Protein AF-A0A8S3KDY7-F1 (afdb_monomer_lite)

Sequence (112 aa):
MYIVTYLFNIEYSYNPCKPFTELPSCQGVAACQVSTDGKYSFSIGKQESAKWNSGGIGGGPSVTYTDGPKTLVVTLVCVKNETDELEALGEATTNNYKMRLTNKCACWDGCG

pLDDT: mean 90.06, std 8.41, range [55.91, 98.06]

Radius of gyration: 13.53 Å; chains: 1; bounding box: 37×28×36 Å

Structure (mmCIF, N/CA/C/O backbone):
data_AF-A0A8S3KDY7-F1
#
_entry.id   AF-A0A8S3KDY7-F1
#
loop_
_atom_site.group_PDB
_atom_site.id
_atom_site.type_symbol
_atom_site.label_atom_id
_atom_site.label_alt_id
_atom_site.label_comp_id
_atom_site.label_asym_id
_atom_site.label_entity_id
_atom_site.label_seq_id
_atom_site.pdbx_PDB_ins_code
_atom_site.Cartn_x
_atom_site.Cartn_y
_atom_site.Cartn_z
_atom_site.occupancy
_atom_site.B_iso_or_equiv
_atom_site.auth_seq_id
_atom_site.auth_comp_id
_atom_site.auth_asym_id
_atom_site.auth_atom_id
_atom_site.pdbx_PDB_model_num
ATOM 1 N N . MET A 1 1 ? 10.244 6.296 8.301 1.00 62.69 1 MET A N 1
ATOM 2 C CA . MET A 1 1 ? 9.832 7.098 7.137 1.00 62.69 1 MET A CA 1
ATOM 3 C C . MET A 1 1 ? 8.915 6.235 6.297 1.00 62.69 1 MET A C 1
ATOM 5 O O . MET A 1 1 ? 9.265 5.085 6.060 1.00 62.69 1 MET A O 1
ATOM 9 N N . TYR A 1 2 ? 7.738 6.748 5.968 1.00 80.00 2 TYR A N 1
ATOM 10 C CA . TYR A 1 2 ? 6.740 6.128 5.099 1.00 80.00 2 TYR A CA 1
ATOM 11 C C . TYR A 1 2 ? 6.329 7.174 4.058 1.00 80.00 2 TYR A C 1
ATOM 13 O O . TYR A 1 2 ? 6.590 8.362 4.257 1.00 80.00 2 TYR A O 1
ATOM 21 N N . ILE A 1 3 ? 5.772 6.730 2.937 1.00 87.56 3 ILE A N 1
ATOM 22 C CA . ILE A 1 3 ? 5.355 7.602 1.837 1.00 87.56 3 ILE A CA 1
ATOM 23 C C . ILE A 1 3 ? 3.853 7.837 1.978 1.00 87.56 3 ILE A C 1
ATOM 25 O O . ILE A 1 3 ? 3.116 6.903 2.293 1.00 87.56 3 ILE A O 1
ATOM 29 N N . VAL A 1 4 ? 3.419 9.076 1.759 1.00 89.62 4 VAL A N 1
ATOM 30 C CA . VAL A 1 4 ? 2.016 9.488 1.854 1.00 89.62 4 VAL A CA 1
ATOM 31 C C . VAL A 1 4 ? 1.535 9.956 0.488 1.00 89.62 4 VAL A C 1
ATOM 33 O O . VAL A 1 4 ? 2.265 10.633 -0.234 1.00 89.62 4 VAL A O 1
ATOM 36 N N . THR A 1 5 ? 0.307 9.597 0.134 1.00 92.94 5 THR A N 1
ATOM 37 C CA . THR A 1 5 ? -0.370 10.046 -1.085 1.00 92.94 5 THR A CA 1
ATOM 38 C C . THR A 1 5 ? -1.850 10.292 -0.811 1.00 92.94 5 THR A C 1
ATOM 40 O O . THR A 1 5 ? -2.378 9.856 0.211 1.00 92.94 5 THR A O 1
ATOM 43 N N . TYR A 1 6 ? -2.530 10.984 -1.719 1.00 91.19 6 TYR A N 1
ATOM 44 C CA . TYR A 1 6 ? -3.930 11.362 -1.555 1.00 91.19 6 TYR A CA 1
ATOM 45 C C . TYR A 1 6 ? -4.750 10.938 -2.765 1.00 91.19 6 TYR A C 1
ATOM 47 O O . TYR A 1 6 ? -4.326 11.096 -3.908 1.00 91.19 6 TYR A O 1
ATOM 55 N N . LEU A 1 7 ? -5.963 10.454 -2.508 1.00 91.75 7 LEU A N 1
ATOM 56 C CA . LEU A 1 7 ? -6.979 10.241 -3.530 1.00 91.75 7 LEU A CA 1
ATOM 57 C C . LEU A 1 7 ? -8.313 10.772 -2.999 1.00 91.75 7 LEU A C 1
ATOM 59 O O . LEU A 1 7 ? -8.870 10.241 -2.038 1.00 91.75 7 LEU A O 1
ATOM 63 N N . PHE A 1 8 ? -8.826 11.833 -3.627 1.00 88.69 8 PHE A N 1
ATOM 64 C CA . PHE A 1 8 ? -9.960 12.614 -3.118 1.00 88.69 8 PHE A CA 1
ATOM 65 C C . PHE A 1 8 ? -9.696 13.147 -1.693 1.00 88.69 8 PHE A C 1
ATOM 67 O O . PHE A 1 8 ? -8.685 13.800 -1.463 1.00 88.69 8 PHE A O 1
ATOM 74 N N . ASN A 1 9 ? -10.594 12.870 -0.740 1.00 90.25 9 ASN A N 1
ATOM 75 C CA . ASN A 1 9 ? -10.498 13.278 0.668 1.00 90.25 9 ASN A CA 1
ATOM 76 C C . ASN A 1 9 ? -9.938 12.159 1.564 1.00 90.25 9 ASN A C 1
ATOM 78 O O . ASN A 1 9 ? -10.326 12.032 2.728 1.00 90.25 9 ASN A O 1
ATOM 82 N N . ILE A 1 10 ? -9.071 11.313 1.006 1.00 92.75 10 ILE A N 1
ATOM 83 C CA . ILE A 1 10 ? -8.471 10.175 1.698 1.00 92.75 10 ILE A CA 1
ATOM 84 C C . ILE A 1 10 ? -6.953 10.229 1.531 1.00 92.75 10 ILE A C 1
ATOM 86 O O . ILE A 1 10 ? -6.444 10.298 0.412 1.00 92.75 10 ILE A O 1
ATOM 90 N N . GLU A 1 11 ? -6.258 10.174 2.656 1.00 94.38 11 GLU A N 1
ATOM 91 C CA . GLU A 1 11 ? -4.818 10.006 2.768 1.00 94.38 11 GLU A CA 1
ATOM 92 C C . GLU A 1 11 ? -4.474 8.515 2.849 1.00 94.38 11 GLU A C 1
ATOM 94 O O . GLU A 1 11 ? -5.158 7.729 3.511 1.00 94.38 11 GLU A O 1
ATOM 99 N N . TYR A 1 12 ? -3.405 8.126 2.167 1.00 95.25 12 TYR A N 1
ATOM 100 C CA . TYR A 1 12 ? -2.860 6.781 2.193 1.00 95.25 12 TYR A CA 1
ATOM 101 C C . TYR A 1 12 ? -1.383 6.828 2.565 1.00 95.25 12 TYR A C 1
ATOM 103 O O . TYR A 1 12 ? -0.573 7.393 1.829 1.00 95.25 12 TYR A O 1
ATOM 111 N N . SER A 1 13 ? -1.042 6.169 3.665 1.00 94.69 13 SER A N 1
ATOM 112 C CA . SER A 1 13 ? 0.327 6.014 4.155 1.00 94.69 13 SER A CA 1
ATOM 113 C C . SER A 1 13 ? 0.821 4.608 3.855 1.00 94.69 13 SER A C 1
ATOM 115 O O . SER A 1 13 ? 0.105 3.638 4.108 1.00 94.69 13 SER A O 1
ATOM 117 N N . TYR A 1 14 ? 2.047 4.468 3.352 1.00 95.75 14 TYR A N 1
ATOM 118 C CA . TYR A 1 14 ? 2.630 3.174 2.994 1.00 95.75 14 TYR A CA 1
ATOM 119 C C . TYR A 1 14 ? 4.124 3.089 3.316 1.00 95.75 14 TYR A C 1
ATOM 121 O O . TYR A 1 14 ? 4.904 3.998 3.021 1.00 95.75 14 TYR A O 1
ATOM 129 N N . ASN A 1 15 ? 4.542 1.956 3.880 1.00 93.38 15 ASN A N 1
ATOM 130 C CA . ASN A 1 15 ? 5.940 1.611 4.098 1.00 93.38 15 ASN A CA 1
ATOM 131 C C . ASN A 1 15 ? 6.213 0.179 3.611 1.00 93.38 15 ASN A C 1
ATOM 133 O O . ASN A 1 15 ? 5.783 -0.768 4.267 1.00 93.38 15 ASN A O 1
ATOM 137 N N . PRO A 1 16 ? 6.967 -0.011 2.513 1.00 89.69 16 PRO A N 1
ATOM 138 C CA . PRO A 1 16 ? 7.276 -1.350 2.017 1.00 89.69 16 PRO A CA 1
ATOM 139 C C . PRO A 1 16 ? 8.205 -2.141 2.951 1.00 89.69 16 PRO A C 1
ATOM 141 O O . PRO A 1 16 ? 8.188 -3.373 2.947 1.00 89.69 16 PRO A O 1
ATOM 144 N N . CYS A 1 17 ? 9.030 -1.457 3.748 1.00 88.19 17 CYS A N 1
ATOM 145 C CA . CYS A 1 17 ? 10.197 -2.057 4.394 1.00 88.19 17 CYS A CA 1
ATOM 146 C C . CYS A 1 17 ? 9.977 -2.395 5.868 1.00 88.19 17 CYS A C 1
ATOM 148 O O . CYS A 1 17 ? 10.495 -3.399 6.357 1.00 88.19 17 CYS A O 1
ATOM 150 N N . LYS A 1 18 ? 9.280 -1.529 6.608 1.00 93.25 18 LYS A N 1
ATOM 151 C CA . LYS A 1 18 ? 9.146 -1.647 8.065 1.00 93.25 18 LYS A CA 1
ATOM 152 C C . LYS A 1 18 ? 7.717 -1.354 8.504 1.00 93.25 18 LYS A C 1
ATOM 154 O O . LYS A 1 18 ? 7.100 -0.447 7.949 1.00 93.25 18 LYS A O 1
ATOM 159 N N . PRO A 1 19 ? 7.218 -2.057 9.535 1.00 96.25 19 PRO A N 1
ATOM 160 C CA . PRO A 1 19 ? 5.926 -1.720 10.103 1.00 96.25 19 PRO A CA 1
ATOM 161 C C . PRO A 1 19 ? 5.982 -0.313 10.701 1.00 96.25 19 PRO A C 1
ATOM 163 O O . PRO A 1 19 ? 7.014 0.100 11.244 1.00 96.25 19 PRO A O 1
ATOM 166 N N . PHE A 1 20 ? 4.871 0.410 10.637 1.00 95.50 20 PHE A N 1
ATOM 167 C CA . PHE A 1 20 ? 4.733 1.701 11.302 1.00 95.50 20 PHE A CA 1
ATOM 168 C C . PHE A 1 20 ? 3.417 1.809 12.070 1.00 95.50 20 PHE A C 1
ATOM 170 O O . PHE A 1 20 ? 2.516 0.975 11.938 1.00 95.50 20 PHE A O 1
ATOM 177 N N . THR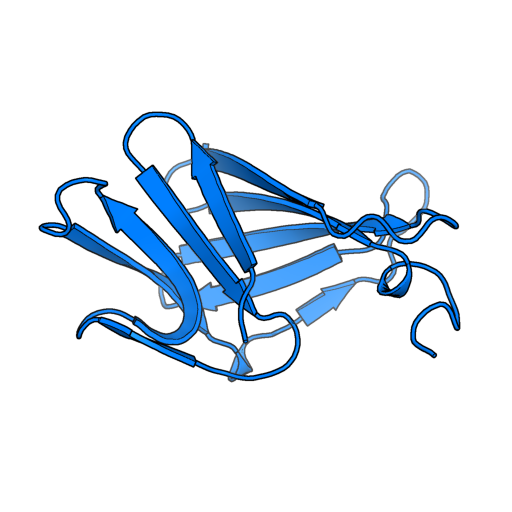 A 1 21 ? 3.351 2.846 12.901 1.00 93.56 21 THR A N 1
ATOM 178 C CA . THR A 1 21 ? 2.170 3.221 13.670 1.00 93.56 21 THR A CA 1
ATOM 179 C C . THR A 1 21 ? 1.970 4.723 13.550 1.00 93.56 21 THR A C 1
ATOM 181 O O . THR A 1 21 ? 2.911 5.470 13.808 1.00 93.56 21 THR A O 1
ATOM 184 N N . GLU A 1 22 ? 0.769 5.164 13.182 1.00 87.19 22 GLU A N 1
ATOM 185 C CA . GLU A 1 22 ? 0.450 6.602 13.076 1.00 87.19 22 GLU A CA 1
ATOM 186 C C . GLU A 1 22 ? -0.878 6.994 13.739 1.00 87.19 22 GLU A C 1
ATOM 188 O O . GLU A 1 22 ? -1.016 8.116 14.214 1.00 87.19 22 GLU A O 1
ATOM 193 N N . LEU A 1 23 ? -1.826 6.060 13.869 1.00 87.50 23 LEU A N 1
ATOM 194 C CA . LEU A 1 23 ? -3.119 6.255 14.533 1.00 87.50 23 LEU A CA 1
ATOM 195 C C . LEU A 1 23 ? -3.541 4.968 15.264 1.00 87.50 23 LEU A C 1
ATOM 197 O O . LEU A 1 23 ? -3.006 3.897 14.964 1.00 87.50 23 LEU A O 1
ATOM 201 N N . PRO A 1 24 ? -4.510 5.018 16.202 1.00 88.50 24 PRO A N 1
ATOM 202 C CA . PRO A 1 24 ? -4.912 3.842 16.981 1.00 88.50 24 PRO A CA 1
ATOM 203 C C . PRO A 1 24 ? -5.359 2.635 16.143 1.00 88.50 24 PRO A C 1
ATOM 205 O O . PRO A 1 24 ? -5.14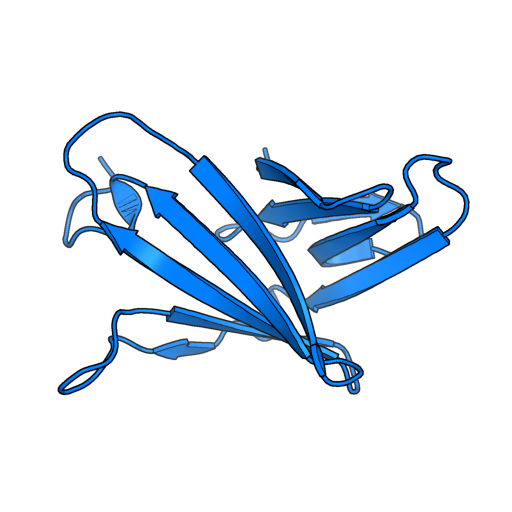3 1.499 16.549 1.00 88.50 24 PRO A O 1
ATOM 208 N N . SER A 1 25 ? -5.955 2.868 14.973 1.00 90.25 25 SER A N 1
ATOM 209 C CA . SER A 1 25 ? -6.414 1.827 14.039 1.00 90.25 25 SER A CA 1
ATOM 210 C C . SER A 1 25 ? -5.300 1.266 13.143 1.00 90.25 25 SER A C 1
ATOM 212 O O . SER A 1 25 ? -5.477 0.221 12.516 1.00 90.25 25 SER A O 1
ATOM 214 N N . CYS A 1 26 ? -4.149 1.940 13.091 1.00 93.25 26 CYS A N 1
ATOM 215 C CA . CYS A 1 26 ? -3.033 1.643 12.206 1.00 93.25 26 CYS A CA 1
ATOM 216 C C . CYS A 1 26 ? -1.777 1.391 13.031 1.00 93.25 26 CYS A C 1
ATOM 218 O O . CYS A 1 26 ? -0.879 2.226 13.092 1.00 93.25 26 CYS A O 1
ATOM 220 N N . GLN A 1 27 ? -1.746 0.231 13.691 1.00 94.56 27 GLN A N 1
ATOM 221 C CA . GLN A 1 27 ? -0.624 -0.240 14.504 1.00 94.56 27 GLN A CA 1
ATOM 222 C C . GLN A 1 27 ? 0.101 -1.403 13.827 1.00 94.56 27 GLN A C 1
ATOM 224 O O . GLN A 1 27 ? -0.528 -2.404 13.459 1.00 94.56 27 GLN A O 1
ATOM 229 N N . GLY A 1 28 ? 1.423 -1.281 13.685 1.00 94.12 28 GLY A N 1
ATOM 230 C CA . GLY A 1 28 ? 2.261 -2.317 13.074 1.00 94.12 28 GLY A CA 1
ATOM 231 C C . GLY A 1 28 ? 1.901 -2.606 11.611 1.00 94.12 28 GLY A C 1
ATOM 232 O O . GLY A 1 28 ? 1.988 -3.748 11.156 1.00 94.12 28 GLY A O 1
ATOM 233 N N . VAL A 1 29 ? 1.422 -1.594 10.887 1.00 96.75 29 VAL A N 1
ATOM 234 C CA . VAL A 1 29 ? 0.877 -1.747 9.533 1.00 96.75 29 VAL A CA 1
ATOM 235 C C . VAL A 1 29 ? 1.945 -1.533 8.466 1.00 96.75 29 VAL A C 1
ATOM 237 O O . VAL A 1 29 ? 2.939 -0.847 8.697 1.00 96.75 29 VAL A O 1
ATOM 240 N N . ALA A 1 30 ? 1.720 -2.130 7.296 1.00 97.31 30 ALA A N 1
ATOM 241 C CA . ALA A 1 30 ? 2.410 -1.769 6.059 1.00 97.31 30 ALA A CA 1
ATOM 242 C C . ALA A 1 30 ? 1.751 -0.562 5.397 1.00 97.31 30 ALA A C 1
ATOM 244 O O . ALA A 1 30 ? 2.421 0.209 4.718 1.00 97.31 30 ALA A O 1
ATOM 245 N N . ALA A 1 31 ? 0.433 -0.421 5.571 1.00 97.06 31 ALA A N 1
ATOM 246 C CA . ALA A 1 31 ? -0.336 0.660 4.990 1.00 97.06 31 ALA A CA 1
ATOM 247 C C . ALA A 1 31 ? -1.564 1.024 5.826 1.00 97.06 31 ALA A C 1
ATOM 249 O O . ALA A 1 31 ? -2.216 0.162 6.425 1.00 97.06 31 ALA A O 1
ATOM 250 N N . CYS A 1 32 ? -1.903 2.306 5.797 1.00 96.38 32 CYS A N 1
ATOM 251 C CA . CYS A 1 32 ? -3.059 2.878 6.465 1.00 96.38 32 CYS A CA 1
ATOM 252 C C . CYS A 1 32 ? -3.826 3.773 5.492 1.00 96.38 32 CYS A C 1
ATOM 254 O O . CYS A 1 32 ? -3.235 4.431 4.637 1.00 96.38 32 CYS A O 1
ATOM 256 N N . GLN A 1 33 ? -5.143 3.791 5.643 1.00 95.00 33 GLN A N 1
ATOM 257 C CA . GLN A 1 33 ? -6.038 4.743 5.008 1.00 95.00 33 GLN A CA 1
ATOM 258 C C . GLN A 1 33 ? -6.585 5.675 6.085 1.00 95.00 33 GLN A C 1
ATOM 260 O O . GLN A 1 33 ? -7.119 5.192 7.082 1.00 95.00 33 GLN A O 1
ATOM 265 N N . VAL A 1 34 ? -6.522 6.985 5.871 1.00 93.25 34 VAL A N 1
ATOM 266 C CA . VAL A 1 34 ? -6.993 7.999 6.821 1.00 93.25 34 VAL A CA 1
ATOM 267 C C . VAL A 1 34 ? -7.888 8.999 6.091 1.00 93.25 34 VAL A C 1
ATOM 269 O O . VAL A 1 34 ? -7.586 9.417 4.978 1.00 93.25 34 VAL A O 1
ATOM 272 N N . SER A 1 35 ? -9.029 9.376 6.669 1.00 91.56 35 SER A N 1
ATOM 273 C CA . SER A 1 35 ? -9.814 10.495 6.140 1.00 91.56 35 SER A CA 1
ATOM 274 C C . SER A 1 35 ? -9.035 11.796 6.319 1.00 91.56 35 SER A C 1
ATOM 276 O O . SER A 1 35 ? -8.364 11.976 7.328 1.00 91.56 35 SER A O 1
ATOM 278 N N . THR A 1 36 ? -9.133 12.741 5.384 1.00 88.75 36 THR A N 1
ATOM 279 C CA . THR A 1 36 ? -8.373 14.005 5.484 1.00 88.75 36 THR A CA 1
ATOM 280 C C . THR A 1 36 ? -8.746 14.859 6.698 1.00 88.75 36 THR A C 1
ATOM 282 O O . THR A 1 36 ? -7.968 15.711 7.113 1.00 88.75 36 THR A O 1
ATOM 285 N N . ASP A 1 37 ? -9.913 14.627 7.306 1.00 88.19 37 ASP A N 1
ATOM 286 C CA . ASP A 1 37 ? -10.304 15.241 8.580 1.00 88.19 37 ASP A CA 1
ATOM 287 C C . ASP A 1 37 ? -9.779 14.489 9.821 1.00 88.19 37 ASP A C 1
ATOM 289 O O . ASP A 1 37 ? -10.094 14.868 10.949 1.00 88.19 37 ASP A O 1
ATOM 293 N N . GLY A 1 38 ? -9.012 13.412 9.623 1.00 85.81 38 GLY A N 1
ATOM 294 C CA . GLY A 1 38 ? -8.383 12.590 10.656 1.00 85.81 38 GLY A CA 1
ATOM 295 C C . GLY A 1 38 ? -9.347 11.759 11.505 1.00 85.81 38 GLY A C 1
ATOM 296 O O . GLY A 1 38 ? -8.908 11.075 12.429 1.00 85.81 38 GLY A O 1
ATOM 297 N N . LYS A 1 39 ? -10.659 11.806 11.240 1.00 87.19 39 LYS A N 1
ATOM 298 C CA . LYS A 1 39 ? -11.669 11.155 12.093 1.00 87.19 39 LYS A CA 1
ATOM 299 C C . LYS A 1 39 ? -11.758 9.653 11.887 1.00 87.19 39 LYS A C 1
ATOM 301 O O . LYS A 1 39 ? -12.090 8.929 12.824 1.00 87.19 39 LYS A O 1
ATOM 306 N N . TYR A 1 40 ? -11.489 9.188 10.673 1.00 90.00 40 TYR A N 1
ATOM 307 C CA . TYR A 1 40 ? -11.567 7.783 10.313 1.00 90.00 40 TYR A CA 1
ATOM 308 C C . TYR A 1 40 ? -10.211 7.303 9.843 1.00 90.00 40 TYR A C 1
ATOM 310 O O . TYR A 1 40 ? -9.545 7.953 9.044 1.00 90.00 40 TYR A O 1
ATOM 318 N N . SER A 1 41 ? -9.807 6.144 10.340 1.00 92.75 41 SER A N 1
ATOM 319 C CA . SER A 1 41 ? -8.576 5.499 9.919 1.00 92.75 41 SER A CA 1
ATOM 320 C C . SER A 1 41 ? -8.760 3.992 9.911 1.00 92.75 41 SER A C 1
ATOM 322 O O . SER A 1 41 ? -9.424 3.424 10.783 1.00 92.75 41 SER A O 1
ATOM 324 N N . PHE A 1 42 ? -8.190 3.351 8.901 1.00 94.19 42 PHE A N 1
ATOM 325 C CA . PHE A 1 42 ? -8.306 1.925 8.665 1.00 94.19 42 PHE A CA 1
ATOM 326 C C . PHE A 1 42 ? -6.936 1.370 8.308 1.00 94.19 42 PHE A C 1
ATOM 328 O O . PHE A 1 42 ? -6.300 1.819 7.356 1.00 94.19 42 PHE A O 1
ATOM 335 N N . SER A 1 43 ? -6.506 0.341 9.032 1.00 96.31 43 SER A N 1
ATOM 336 C CA . SER A 1 43 ? -5.419 -0.507 8.557 1.00 96.31 43 SER A CA 1
ATOM 337 C C . SER A 1 43 ? -5.873 -1.220 7.286 1.00 96.31 43 SER A C 1
ATOM 339 O O . SER A 1 43 ? -6.941 -1.837 7.272 1.00 96.31 43 SER A O 1
ATOM 341 N N . ILE A 1 44 ? -5.075 -1.119 6.224 1.00 96.81 44 ILE A N 1
ATOM 342 C CA . ILE A 1 44 ? -5.356 -1.744 4.920 1.00 96.81 44 ILE A CA 1
ATOM 343 C C . ILE A 1 44 ? -4.325 -2.818 4.548 1.00 96.81 44 ILE A C 1
ATOM 345 O O . ILE A 1 44 ? -4.410 -3.413 3.477 1.00 96.81 44 ILE A O 1
ATOM 349 N N . GLY A 1 45 ? -3.385 -3.115 5.450 1.00 97.00 45 GLY A N 1
ATOM 350 C CA . GLY A 1 45 ? -2.450 -4.228 5.311 1.00 97.00 45 GLY A CA 1
ATOM 351 C C . GLY A 1 45 ? -1.418 -4.283 6.438 1.00 97.00 45 GLY A C 1
ATOM 352 O O . GLY A 1 45 ? -0.848 -3.259 6.820 1.00 97.00 45 GLY A O 1
ATOM 353 N N . LYS A 1 46 ? -1.139 -5.484 6.962 1.00 97.19 46 LYS A N 1
ATOM 354 C CA . LYS A 1 46 ? -0.096 -5.708 7.979 1.00 97.19 46 LYS A CA 1
ATOM 355 C C . LYS A 1 46 ? 1.254 -6.015 7.349 1.00 97.19 46 LYS A C 1
ATOM 357 O O . LYS A 1 46 ? 1.320 -6.811 6.417 1.00 97.19 46 LYS A O 1
ATOM 362 N N . GLN A 1 47 ? 2.339 -5.484 7.912 1.00 95.88 47 GLN A N 1
ATOM 363 C CA . GLN A 1 47 ? 3.686 -5.742 7.385 1.00 95.88 47 GLN A CA 1
ATOM 364 C C . GLN A 1 47 ? 4.053 -7.231 7.397 1.00 95.88 47 GLN A C 1
ATOM 366 O O . GLN A 1 47 ? 4.643 -7.726 6.443 1.00 95.88 47 GLN A O 1
ATOM 371 N N . GLU A 1 48 ? 3.653 -7.964 8.435 1.00 95.50 48 GLU A N 1
ATOM 372 C CA . GLU A 1 48 ? 3.904 -9.408 8.568 1.00 95.50 48 GLU A CA 1
ATOM 373 C C . GLU A 1 48 ? 3.205 -10.267 7.502 1.00 95.50 48 GLU A C 1
ATOM 375 O O . GLU A 1 48 ? 3.584 -11.413 7.282 1.00 95.50 48 GLU A O 1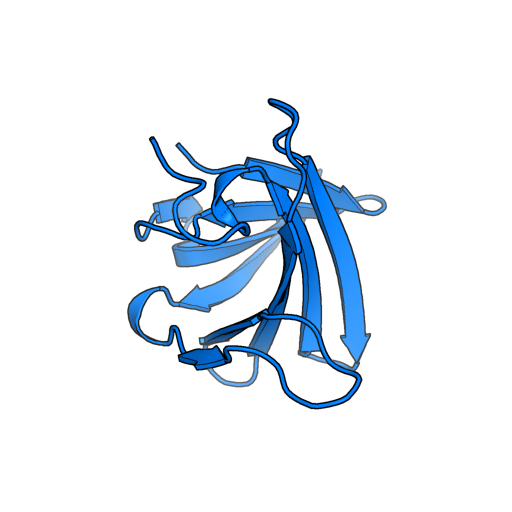
ATOM 380 N N . SER A 1 49 ? 2.200 -9.714 6.818 1.00 96.94 49 SER A N 1
ATOM 381 C CA . SER A 1 49 ? 1.434 -10.419 5.786 1.00 96.94 49 SER A CA 1
ATOM 382 C C . SER A 1 49 ? 2.002 -10.265 4.373 1.00 96.94 49 SER A C 1
ATOM 384 O O . SER A 1 49 ? 1.400 -10.765 3.422 1.00 96.94 49 SER A O 1
ATOM 386 N N . ALA A 1 50 ? 3.132 -9.564 4.227 1.00 96.75 50 ALA A N 1
ATOM 387 C CA . ALA A 1 50 ? 3.729 -9.248 2.937 1.00 96.75 50 ALA A CA 1
ATOM 388 C C . ALA A 1 50 ? 3.951 -10.506 2.083 1.00 96.75 50 ALA A C 1
ATO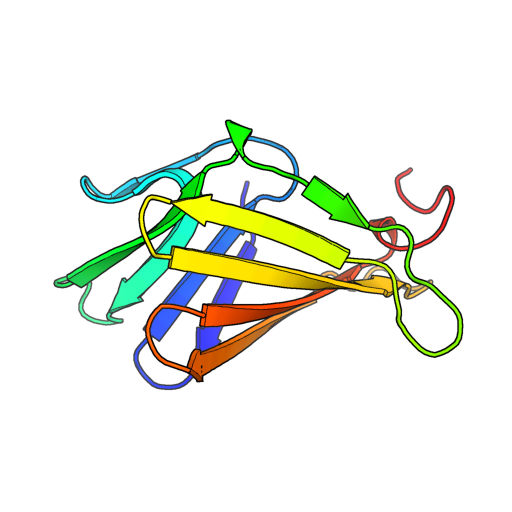M 390 O O . ALA A 1 50 ? 4.658 -11.438 2.474 1.00 96.75 50 ALA A O 1
ATOM 391 N N . LYS A 1 51 ? 3.387 -10.507 0.875 1.00 96.38 51 LYS A N 1
ATOM 392 C CA . LYS A 1 51 ? 3.601 -11.540 -0.143 1.00 96.38 51 LYS A CA 1
ATOM 393 C C . LYS A 1 51 ? 4.098 -10.900 -1.425 1.00 96.38 51 LYS A C 1
ATOM 395 O O . LYS A 1 51 ? 3.368 -10.154 -2.075 1.00 96.38 51 LYS A O 1
ATOM 400 N N . TRP A 1 52 ? 5.337 -11.212 -1.782 1.00 92.88 52 TRP A N 1
ATOM 401 C CA . TRP A 1 52 ? 5.982 -10.716 -2.991 1.00 92.88 52 TRP A CA 1
ATOM 402 C C . TRP A 1 52 ? 5.625 -11.587 -4.190 1.00 92.88 52 TRP A C 1
ATOM 404 O O . TRP A 1 52 ? 5.635 -12.815 -4.112 1.00 92.88 52 TRP A O 1
ATOM 414 N N . ASN A 1 53 ? 5.335 -10.936 -5.306 1.00 91.75 53 ASN A N 1
ATOM 415 C CA . ASN A 1 53 ? 5.122 -11.555 -6.599 1.00 91.75 53 ASN A CA 1
ATOM 416 C C . ASN A 1 53 ? 6.067 -10.875 -7.593 1.00 91.75 53 ASN A C 1
ATOM 418 O O . ASN A 1 53 ? 5.985 -9.668 -7.814 1.00 91.75 53 ASN A O 1
ATOM 422 N N . SER A 1 54 ? 6.972 -11.648 -8.190 1.00 86.88 54 SER A N 1
ATOM 423 C CA . SER A 1 54 ? 7.960 -11.157 -9.160 1.00 86.88 54 SER A CA 1
ATOM 424 C C . SER A 1 54 ? 7.347 -10.674 -10.480 1.00 86.88 54 SER A C 1
ATOM 426 O O . SER A 1 54 ? 8.062 -10.140 -11.323 1.00 86.88 54 SER A O 1
ATOM 428 N N . GLY A 1 55 ? 6.043 -10.865 -10.673 1.00 82.25 55 GLY A N 1
ATOM 429 C CA . GLY A 1 55 ? 5.378 -10.695 -11.953 1.00 82.25 55 GLY A CA 1
ATOM 430 C C . GLY A 1 55 ? 5.468 -11.958 -12.811 1.00 82.25 55 GLY A C 1
ATOM 431 O O . GLY A 1 55 ? 6.199 -12.906 -12.509 1.00 82.25 55 GLY A O 1
ATOM 432 N N . GLY A 1 56 ? 4.684 -11.968 -13.884 1.00 74.12 56 GLY A N 1
ATOM 433 C CA . GLY A 1 56 ? 4.621 -13.036 -14.878 1.00 74.12 56 GLY A CA 1
ATOM 434 C C . GLY A 1 56 ? 4.474 -12.449 -16.278 1.00 74.12 56 GLY A C 1
ATOM 435 O O . GLY A 1 56 ? 4.565 -11.237 -16.468 1.00 74.12 56 GLY A O 1
ATOM 436 N N . ILE A 1 57 ? 4.223 -13.289 -17.282 1.00 55.91 57 ILE A N 1
ATOM 437 C CA . ILE A 1 57 ? 4.020 -12.809 -18.656 1.00 55.91 57 ILE A CA 1
ATOM 438 C C . ILE A 1 57 ? 2.804 -11.866 -18.679 1.00 55.91 57 ILE A C 1
ATOM 440 O O . ILE A 1 57 ? 1.676 -12.298 -18.458 1.00 55.91 57 ILE A O 1
ATOM 444 N N . GLY A 1 58 ? 3.046 -10.573 -18.919 1.00 63.62 58 GLY A N 1
ATOM 445 C CA . GLY A 1 58 ? 2.019 -9.525 -18.962 1.00 63.62 58 GLY A CA 1
ATOM 446 C C . GLY A 1 58 ? 1.699 -8.835 -17.626 1.00 63.62 58 GLY A C 1
ATOM 447 O O . GLY A 1 58 ? 0.885 -7.916 -17.622 1.00 63.62 58 GLY A O 1
ATOM 448 N N . GLY A 1 59 ? 2.334 -9.224 -16.513 1.00 72.44 59 GLY A N 1
ATOM 449 C CA . GLY A 1 59 ? 2.135 -8.608 -15.195 1.00 72.44 59 GLY A CA 1
ATOM 450 C C . GLY A 1 59 ? 3.452 -8.172 -14.556 1.00 72.44 59 GLY A C 1
ATOM 451 O O . GLY A 1 59 ? 4.381 -8.969 -14.461 1.00 72.44 59 GLY A O 1
ATOM 452 N N . GLY A 1 60 ? 3.527 -6.914 -14.111 1.00 84.69 60 GLY A N 1
ATOM 453 C CA . GLY A 1 60 ? 4.690 -6.381 -13.395 1.00 84.69 60 GLY A CA 1
ATOM 454 C C . GLY A 1 60 ? 4.822 -6.920 -11.961 1.00 84.69 60 GLY A C 1
ATOM 455 O O . GLY A 1 60 ? 3.878 -7.521 -11.436 1.00 84.69 60 GLY A O 1
ATOM 456 N N . PRO A 1 61 ? 5.981 -6.706 -11.314 1.00 91.56 61 PRO A N 1
ATOM 457 C CA . PRO A 1 61 ? 6.194 -7.099 -9.928 1.00 91.56 61 PRO A CA 1
ATOM 458 C C . PRO A 1 61 ? 5.225 -6.375 -8.987 1.00 91.56 61 PRO A C 1
ATOM 460 O O . PRO A 1 61 ? 4.825 -5.230 -9.211 1.00 91.56 61 PRO A O 1
ATOM 463 N N . SER A 1 62 ? 4.829 -7.054 -7.917 1.00 94.12 62 SER A N 1
ATOM 464 C CA . SER A 1 62 ? 3.906 -6.514 -6.922 1.00 94.12 62 SER A CA 1
ATOM 465 C C . SER A 1 62 ? 4.146 -7.109 -5.542 1.00 94.12 62 SER A C 1
ATOM 467 O O . SER A 1 62 ? 4.751 -8.171 -5.385 1.00 94.12 62 SER A O 1
ATOM 469 N N . VAL A 1 63 ? 3.636 -6.422 -4.529 1.00 95.88 63 VAL A N 1
ATOM 470 C CA . VAL A 1 63 ? 3.553 -6.937 -3.165 1.00 95.88 63 VAL A CA 1
ATOM 471 C C . VAL A 1 63 ? 2.117 -6.824 -2.677 1.00 95.88 63 VAL A C 1
ATOM 473 O O . VAL A 1 63 ? 1.425 -5.838 -2.933 1.00 95.88 63 VAL A O 1
ATOM 476 N N . THR A 1 64 ? 1.649 -7.877 -2.019 1.00 97.44 64 THR A N 1
ATOM 477 C CA . THR A 1 64 ? 0.311 -7.946 -1.435 1.00 97.44 64 THR A CA 1
ATOM 478 C C . THR A 1 64 ? 0.407 -7.948 0.082 1.00 97.44 64 THR A C 1
ATOM 480 O O . THR A 1 64 ? 1.247 -8.650 0.643 1.00 97.44 64 THR A O 1
ATOM 483 N N . TYR A 1 65 ? -0.483 -7.207 0.733 1.00 98.06 65 TYR A N 1
ATOM 484 C CA . TYR A 1 65 ? -0.658 -7.179 2.181 1.00 98.06 65 TYR A CA 1
ATOM 485 C C . TYR A 1 65 ? -2.119 -7.456 2.525 1.00 98.06 65 TYR A C 1
ATOM 487 O O . TYR A 1 65 ? -3.019 -7.092 1.770 1.00 98.06 65 TYR A O 1
ATOM 495 N N . THR A 1 66 ? -2.361 -8.069 3.676 1.00 97.94 66 THR A N 1
ATOM 496 C CA . THR A 1 66 ? -3.700 -8.367 4.184 1.00 97.94 66 THR A CA 1
ATOM 497 C C . THR A 1 66 ? -3.873 -7.900 5.625 1.00 97.94 66 THR A C 1
ATOM 499 O O . THR A 1 66 ? -2.926 -7.934 6.412 1.00 97.94 66 THR A O 1
ATOM 502 N N . ASP A 1 67 ? -5.088 -7.492 5.982 1.00 96.69 67 ASP A N 1
ATOM 503 C CA . ASP A 1 67 ? -5.519 -7.280 7.367 1.00 96.69 67 ASP A CA 1
ATOM 504 C C . ASP A 1 67 ? -7.008 -7.635 7.515 1.00 96.69 67 ASP A C 1
ATOM 506 O O . ASP A 1 67 ? -7.899 -6.915 7.049 1.00 96.69 67 ASP A O 1
ATOM 510 N N . GLY A 1 68 ? -7.286 -8.803 8.099 1.00 94.56 68 GLY A N 1
ATOM 511 C CA . GLY A 1 68 ? -8.626 -9.389 8.110 1.00 94.56 68 GLY A CA 1
ATOM 512 C C . GLY A 1 68 ? -9.172 -9.566 6.681 1.00 94.56 68 GLY A C 1
ATOM 513 O O . GLY A 1 68 ? -8.535 -10.248 5.879 1.00 94.56 68 GLY A O 1
ATOM 514 N N . PRO A 1 69 ? -10.333 -8.976 6.329 1.00 95.69 69 PRO A N 1
ATOM 515 C CA . PRO A 1 69 ? -10.891 -9.068 4.979 1.00 95.69 69 PRO A CA 1
ATOM 516 C C . PRO A 1 69 ? -10.221 -8.121 3.971 1.00 95.69 69 PRO A C 1
ATOM 518 O O . PRO A 1 69 ? -10.527 -8.200 2.782 1.00 95.69 69 PRO A O 1
ATOM 521 N N . LYS A 1 70 ? -9.364 -7.194 4.425 1.00 96.94 70 LYS A N 1
ATOM 522 C CA . LYS A 1 70 ? -8.736 -6.186 3.567 1.00 96.94 70 LYS A CA 1
ATOM 523 C C . LYS A 1 70 ? -7.503 -6.735 2.883 1.00 96.94 70 LYS A C 1
ATOM 525 O O . LYS A 1 70 ? -6.678 -7.383 3.521 1.00 96.94 70 LYS A O 1
ATOM 530 N N . THR A 1 71 ? -7.381 -6.431 1.598 1.00 97.69 71 THR A N 1
ATOM 531 C CA . THR A 1 71 ? -6.230 -6.761 0.765 1.00 97.69 71 THR A CA 1
ATOM 532 C C . THR A 1 71 ? -5.737 -5.497 0.080 1.00 97.69 71 THR A C 1
ATOM 534 O O . THR A 1 71 ? -6.506 -4.818 -0.596 1.00 97.69 71 THR A O 1
ATOM 537 N N . LEU A 1 72 ? -4.453 -5.198 0.226 1.00 97.94 72 LEU A N 1
ATOM 538 C CA . LEU A 1 72 ? -3.758 -4.157 -0.516 1.00 97.94 72 LEU A CA 1
ATOM 539 C C . LEU A 1 72 ? -2.809 -4.810 -1.514 1.00 97.94 72 LEU A C 1
ATOM 541 O O . LEU A 1 72 ? -1.960 -5.608 -1.126 1.00 97.94 72 LEU A O 1
ATOM 545 N N . VAL A 1 73 ? -2.915 -4.421 -2.782 1.00 97.31 73 VAL A N 1
ATOM 546 C CA . VAL A 1 73 ? -1.950 -4.771 -3.825 1.00 97.31 73 VAL A CA 1
ATOM 547 C C . VAL A 1 73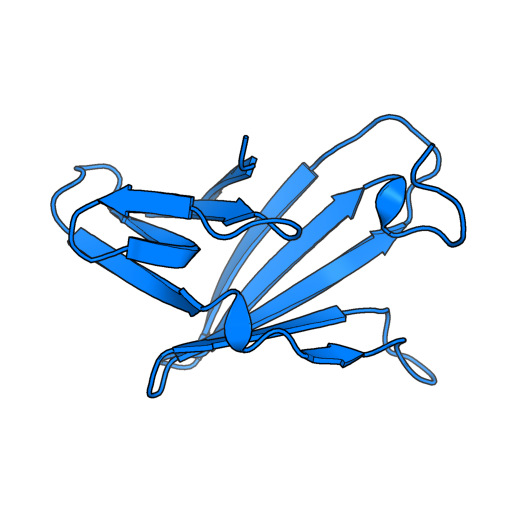 ? -1.183 -3.520 -4.230 1.00 97.31 73 VAL A C 1
ATOM 549 O O . VAL A 1 73 ? -1.767 -2.557 -4.730 1.00 97.31 73 VAL A O 1
ATOM 552 N N . VAL A 1 74 ? 0.134 -3.547 -4.049 1.00 96.56 74 VAL A N 1
ATOM 553 C CA . VAL A 1 74 ? 1.040 -2.487 -4.495 1.00 96.56 74 VAL A CA 1
ATOM 554 C C . VAL A 1 74 ? 1.781 -2.970 -5.732 1.00 96.56 74 VAL A C 1
ATOM 556 O O . VAL A 1 74 ? 2.556 -3.924 -5.670 1.00 96.56 74 VAL A O 1
ATOM 559 N N . THR A 1 75 ? 1.535 -2.320 -6.868 1.00 95.19 75 THR A N 1
ATOM 560 C CA . THR A 1 75 ? 2.275 -2.575 -8.111 1.00 95.19 75 THR A CA 1
ATOM 561 C C . THR A 1 75 ? 3.579 -1.795 -8.083 1.00 95.19 75 THR A C 1
ATOM 563 O O . THR A 1 75 ? 3.575 -0.600 -7.788 1.00 95.19 75 THR A O 1
ATOM 566 N N . LEU A 1 76 ? 4.684 -2.463 -8.398 1.00 92.88 76 LEU A N 1
ATOM 567 C CA . LEU A 1 76 ? 6.021 -1.887 -8.375 1.00 92.88 76 LEU A CA 1
ATOM 568 C C . LEU A 1 76 ? 6.424 -1.507 -9.802 1.00 92.88 76 LEU A C 1
ATOM 570 O O . LEU A 1 76 ? 6.455 -2.352 -10.697 1.00 92.88 76 LEU A O 1
ATOM 574 N N . VAL A 1 77 ? 6.724 -0.229 -10.017 1.00 91.94 77 VAL A N 1
ATOM 575 C CA . VAL A 1 77 ? 7.141 0.310 -11.313 1.00 91.94 77 VAL A CA 1
ATOM 576 C C . VAL A 1 77 ? 8.584 0.781 -11.215 1.00 91.94 77 VAL A C 1
ATOM 578 O O . VAL A 1 77 ? 8.904 1.738 -10.513 1.00 91.94 77 VAL A O 1
ATOM 581 N N . CYS A 1 78 ? 9.458 0.085 -11.936 1.00 88.75 78 CYS A N 1
ATOM 582 C CA . CYS A 1 78 ? 10.870 0.427 -12.043 1.00 88.75 78 CYS A CA 1
ATOM 583 C C . CYS A 1 78 ? 11.058 1.703 -12.874 1.00 88.75 78 CYS A C 1
ATOM 585 O O . CYS A 1 78 ? 10.651 1.763 -14.037 1.00 88.75 78 CYS A O 1
ATOM 587 N N . VAL A 1 79 ? 11.734 2.694 -12.292 1.00 89.62 79 VAL A N 1
ATOM 588 C CA . VAL A 1 79 ? 12.249 3.882 -12.987 1.00 89.62 79 VAL A CA 1
ATOM 589 C C . VAL A 1 79 ? 13.730 4.057 -12.676 1.00 89.62 79 VAL A C 1
ATOM 591 O O . VAL A 1 79 ? 14.166 3.797 -11.566 1.00 89.62 79 VAL A O 1
ATOM 594 N N . LYS A 1 80 ? 14.532 4.489 -13.654 1.00 83.19 80 LYS A N 1
ATOM 595 C CA . LYS A 1 80 ? 15.984 4.676 -13.455 1.00 83.19 80 LYS A CA 1
ATOM 596 C C . LYS A 1 80 ? 16.355 6.007 -12.791 1.00 83.19 80 LYS A C 1
ATOM 598 O O . LYS A 1 80 ? 17.501 6.179 -12.395 1.00 83.19 80 LYS A O 1
ATOM 603 N N . ASN A 1 81 ? 15.412 6.940 -12.703 1.00 79.62 81 ASN A N 1
ATOM 604 C CA . ASN A 1 81 ? 15.628 8.264 -12.123 1.00 79.62 81 ASN A CA 1
ATOM 605 C C . ASN A 1 81 ? 15.307 8.246 -10.620 1.00 79.62 81 ASN A C 1
ATOM 607 O O . ASN A 1 81 ? 14.568 7.378 -10.157 1.00 79.62 81 ASN A O 1
ATOM 611 N N . GLU A 1 82 ? 15.813 9.226 -9.868 1.00 70.44 82 GLU A N 1
ATOM 612 C CA . GLU A 1 82 ? 15.502 9.421 -8.442 1.00 70.44 82 GLU A CA 1
ATOM 613 C C . GLU A 1 82 ? 14.099 10.014 -8.252 1.00 70.44 82 GLU A C 1
ATOM 615 O O . GLU A 1 82 ? 13.921 11.152 -7.822 1.00 70.44 82 GLU A O 1
ATOM 620 N N . THR A 1 83 ? 13.076 9.267 -8.648 1.00 77.19 83 THR A N 1
ATOM 621 C CA . THR A 1 83 ? 11.683 9.637 -8.412 1.00 77.19 83 THR A CA 1
ATOM 622 C C . THR A 1 83 ? 11.034 8.559 -7.571 1.00 77.19 83 THR A C 1
ATOM 624 O O . THR A 1 83 ? 10.924 7.413 -8.005 1.00 77.19 83 THR A O 1
ATOM 627 N N . ASP A 1 84 ? 10.602 8.968 -6.382 1.00 83.94 84 ASP A N 1
ATOM 628 C CA . ASP A 1 84 ? 9.863 8.146 -5.439 1.00 83.94 84 ASP A CA 1
ATOM 629 C C . ASP A 1 84 ? 8.426 8.660 -5.414 1.00 83.94 84 ASP A C 1
ATOM 631 O O . ASP A 1 84 ? 8.116 9.661 -4.768 1.00 83.94 84 ASP A O 1
ATOM 635 N N . GLU A 1 85 ? 7.550 7.993 -6.157 1.00 91.19 85 GLU A N 1
ATOM 636 C CA . GLU A 1 85 ? 6.150 8.383 -6.282 1.00 91.19 85 GLU A CA 1
ATOM 637 C C . GLU A 1 85 ? 5.251 7.232 -5.843 1.00 91.19 85 GLU A C 1
ATOM 639 O O . GLU A 1 85 ? 5.326 6.115 -6.363 1.00 91.19 85 GLU A O 1
ATOM 644 N N . LEU A 1 86 ? 4.385 7.516 -4.873 1.00 93.56 86 LEU A N 1
ATOM 645 C CA . LEU A 1 86 ? 3.299 6.634 -4.486 1.00 93.56 86 LEU A CA 1
ATOM 646 C C . LEU A 1 86 ? 1.987 7.228 -4.981 1.00 93.56 86 LEU A C 1
ATOM 648 O O . LEU A 1 86 ? 1.639 8.363 -4.661 1.00 93.56 86 LEU A O 1
ATOM 652 N N . GLU A 1 87 ? 1.224 6.419 -5.692 1.00 95.56 87 GLU A N 1
ATOM 653 C CA . GLU A 1 87 ? -0.111 6.762 -6.150 1.00 95.56 87 GLU A CA 1
ATOM 654 C C . GLU A 1 87 ? -1.117 5.786 -5.548 1.00 95.56 87 GLU A C 1
ATOM 656 O O . GLU A 1 87 ? -1.004 4.563 -5.698 1.00 95.56 87 GLU A O 1
ATOM 661 N N . ALA A 1 88 ? -2.132 6.329 -4.883 1.00 95.56 88 ALA A N 1
ATOM 662 C CA . ALA A 1 88 ? -3.296 5.557 -4.494 1.00 95.56 88 ALA A CA 1
ATOM 663 C C . ALA A 1 88 ? -4.254 5.474 -5.683 1.00 95.56 88 ALA A C 1
ATOM 665 O O . ALA A 1 88 ? -4.814 6.476 -6.115 1.00 95.56 88 ALA A O 1
ATOM 666 N N . LEU A 1 89 ? -4.483 4.257 -6.175 1.00 95.12 89 LEU A N 1
ATOM 667 C CA . LEU A 1 89 ? -5.522 3.978 -7.172 1.00 95.12 89 LEU A CA 1
ATOM 668 C C . LEU A 1 89 ? -6.892 3.764 -6.505 1.00 95.12 89 LEU A C 1
ATOM 670 O O . LEU A 1 89 ? -7.911 3.659 -7.183 1.00 95.12 89 LEU A O 1
ATOM 674 N N . GLY A 1 90 ? -6.901 3.705 -5.170 1.00 90.44 90 GLY A N 1
ATOM 675 C CA . GLY A 1 90 ? -8.088 3.599 -4.340 1.00 90.44 90 GLY A CA 1
ATOM 676 C C . GLY A 1 90 ? -8.553 2.165 -4.126 1.00 90.44 90 GLY A C 1
ATOM 677 O O . GLY A 1 90 ? -7.832 1.189 -4.349 1.00 90.44 90 GLY A O 1
ATOM 678 N N . GLU A 1 91 ? -9.784 2.056 -3.648 1.00 92.38 91 GLU A N 1
ATOM 679 C CA . GLU A 1 91 ? -10.473 0.797 -3.405 1.00 92.38 91 GLU A CA 1
ATOM 680 C C . GLU A 1 91 ? -11.204 0.363 -4.684 1.00 92.38 91 GLU A C 1
ATOM 682 O O . GLU A 1 91 ? -12.221 0.940 -5.062 1.00 92.38 91 GLU A O 1
ATOM 687 N N . ALA A 1 92 ? -10.658 -0.631 -5.391 1.00 86.38 92 ALA A N 1
ATOM 688 C CA . ALA A 1 92 ? -11.201 -1.088 -6.673 1.00 86.38 92 ALA A CA 1
ATOM 689 C C . ALA A 1 92 ? -12.514 -1.872 -6.500 1.00 86.38 92 ALA A C 1
ATOM 691 O O . ALA A 1 92 ? -13.421 -1.779 -7.324 1.00 86.38 92 ALA A O 1
ATOM 692 N N . THR A 1 93 ? -12.599 -2.651 -5.423 1.00 91.25 93 THR A N 1
ATOM 693 C CA . THR A 1 93 ? -13.802 -3.330 -4.927 1.00 91.25 93 THR A CA 1
ATOM 694 C C . THR A 1 93 ? -13.752 -3.317 -3.407 1.00 91.25 93 THR A C 1
ATOM 696 O O . THR A 1 93 ? -12.672 -3.149 -2.847 1.00 91.25 93 THR A O 1
ATOM 699 N N . THR A 1 94 ? -14.877 -3.550 -2.728 1.00 93.06 94 THR A N 1
ATOM 700 C CA . THR A 1 94 ? -14.922 -3.548 -1.258 1.00 93.06 94 THR A CA 1
ATOM 701 C C . THR A 1 94 ? -13.784 -4.378 -0.649 1.00 93.06 94 THR A C 1
ATOM 703 O O . THR A 1 94 ? -13.570 -5.530 -1.038 1.00 93.06 94 THR A O 1
ATOM 706 N N . ASN A 1 95 ? -13.052 -3.785 0.292 1.00 95.19 95 ASN A N 1
ATOM 707 C CA . ASN A 1 95 ? -11.864 -4.303 0.965 1.00 95.19 95 ASN A CA 1
ATOM 708 C C . ASN A 1 95 ? -10.650 -4.607 0.058 1.00 95.19 95 ASN A C 1
ATOM 710 O O . ASN A 1 95 ? -9.712 -5.258 0.514 1.00 95.19 95 ASN A O 1
ATOM 714 N N . ASN A 1 96 ? -10.627 -4.166 -1.202 1.00 96.75 96 ASN A N 1
ATOM 715 C CA . ASN A 1 96 ? -9.522 -4.406 -2.136 1.00 96.75 96 ASN A CA 1
ATOM 716 C C . ASN A 1 96 ? -8.914 -3.088 -2.615 1.00 96.75 96 ASN A C 1
ATOM 718 O O . ASN A 1 96 ? -9.455 -2.405 -3.486 1.00 96.75 96 ASN A O 1
ATOM 722 N N . TYR A 1 97 ? -7.746 -2.773 -2.073 1.00 96.81 97 TYR A N 1
ATOM 723 C CA . TYR A 1 97 ? -7.019 -1.537 -2.311 1.00 96.81 97 TYR A CA 1
ATOM 724 C C . TYR A 1 97 ? -5.910 -1.753 -3.329 1.00 96.81 97 TYR A C 1
ATOM 726 O O . TYR A 1 97 ? -5.243 -2.793 -3.343 1.00 96.81 97 TYR A O 1
ATOM 734 N N . LYS A 1 98 ? -5.691 -0.750 -4.175 1.00 96.88 98 LYS A N 1
ATOM 735 C CA . LYS A 1 98 ? -4.601 -0.742 -5.145 1.00 96.88 98 LYS A CA 1
ATOM 736 C C . LYS A 1 98 ? -3.761 0.513 -4.990 1.00 96.88 98 LYS A C 1
ATOM 738 O O . LYS A 1 98 ? -4.279 1.625 -4.905 1.00 96.88 98 LYS A O 1
ATOM 743 N N . MET A 1 99 ? -2.452 0.319 -5.005 1.00 96.69 99 MET A N 1
ATOM 744 C CA . MET A 1 99 ? -1.471 1.395 -5.068 1.00 96.69 99 MET A CA 1
ATOM 745 C C . MET A 1 99 ? -0.437 1.092 -6.142 1.00 96.69 99 MET A C 1
ATOM 747 O O . MET A 1 99 ? -0.210 -0.066 -6.511 1.00 96.69 99 MET A O 1
ATOM 751 N N . ARG A 1 100 ? 0.211 2.143 -6.627 1.00 95.56 100 ARG A N 1
ATOM 752 C CA . ARG A 1 100 ? 1.348 2.058 -7.532 1.00 95.56 100 ARG A CA 1
ATOM 753 C C . ARG A 1 100 ? 2.523 2.782 -6.894 1.00 95.56 100 ARG A C 1
ATOM 755 O O . ARG A 1 100 ? 2.415 3.958 -6.571 1.00 95.56 100 ARG A O 1
ATOM 762 N N . LEU A 1 101 ? 3.619 2.058 -6.692 1.00 94.19 101 LEU A N 1
ATOM 763 C CA . LEU A 1 101 ? 4.886 2.622 -6.247 1.00 94.19 101 LEU A CA 1
ATOM 764 C C . LEU A 1 101 ? 5.834 2.670 -7.441 1.00 94.19 101 LEU A C 1
ATOM 766 O O . LEU A 1 101 ? 6.273 1.629 -7.933 1.00 94.19 101 LEU A O 1
ATOM 770 N N . THR A 1 102 ? 6.159 3.878 -7.872 1.00 92.50 102 THR A N 1
ATOM 771 C CA . THR A 1 102 ? 7.175 4.152 -8.882 1.00 92.50 102 THR A CA 1
ATOM 772 C C . THR A 1 102 ? 8.455 4.547 -8.159 1.00 92.50 102 THR A C 1
ATOM 774 O O . THR A 1 102 ? 8.474 5.547 -7.446 1.00 92.50 102 THR A O 1
ATOM 777 N N . ASN A 1 103 ? 9.499 3.723 -8.263 1.00 88.75 103 ASN A N 1
ATOM 778 C CA . ASN A 1 103 ? 10.745 3.928 -7.521 1.00 88.75 103 ASN A CA 1
ATOM 779 C C . ASN A 1 103 ? 11.924 3.215 -8.207 1.00 88.75 103 ASN A C 1
ATOM 781 O O . ASN A 1 103 ? 11.745 2.145 -8.802 1.00 88.75 103 ASN A O 1
ATOM 785 N N . LYS A 1 104 ? 13.145 3.743 -8.053 1.00 88.31 104 LYS A N 1
ATOM 786 C CA . LYS A 1 104 ? 14.387 3.047 -8.443 1.00 88.31 104 LYS A CA 1
ATOM 787 C C . LYS A 1 104 ? 14.520 1.661 -7.813 1.00 88.31 104 LYS A C 1
ATOM 789 O O . LYS A 1 104 ? 14.925 0.715 -8.475 1.00 88.31 104 LYS A O 1
ATOM 794 N N . CYS A 1 105 ? 14.075 1.504 -6.574 1.00 84.81 105 CYS A N 1
ATOM 795 C CA . CYS A 1 105 ? 14.085 0.263 -5.812 1.00 84.81 105 CYS A CA 1
ATOM 796 C C . CYS A 1 105 ? 13.174 -0.838 -6.362 1.00 84.81 105 CYS A C 1
ATOM 798 O O . CYS A 1 105 ? 13.323 -1.998 -5.988 1.00 84.81 105 CYS A O 1
ATOM 800 N N . ALA A 1 106 ? 12.227 -0.501 -7.239 1.00 85.12 106 ALA A N 1
ATOM 801 C CA . ALA A 1 106 ? 11.447 -1.506 -7.953 1.00 85.12 106 ALA A CA 1
ATOM 802 C C . ALA A 1 106 ? 12.242 -2.147 -9.106 1.00 85.12 106 ALA A C 1
ATOM 804 O O . ALA A 1 106 ? 11.826 -3.172 -9.645 1.00 85.12 106 ALA A O 1
ATOM 805 N N . CYS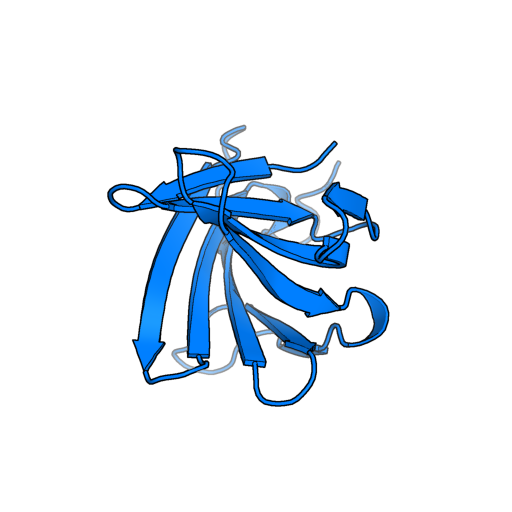 A 1 107 ? 13.369 -1.551 -9.507 1.00 83.56 107 CYS A N 1
ATOM 806 C CA . CYS A 1 107 ? 14.304 -2.151 -10.448 1.00 83.56 107 CYS A CA 1
ATOM 807 C C . CYS A 1 107 ? 15.162 -3.215 -9.757 1.00 83.56 107 CYS A C 1
ATOM 809 O O . CYS A 1 107 ? 15.520 -3.082 -8.586 1.00 83.56 107 CYS A O 1
ATOM 811 N N . TRP A 1 108 ? 15.558 -4.238 -10.514 1.00 79.00 108 TRP A N 1
ATOM 812 C CA . TRP A 1 108 ? 16.573 -5.186 -10.063 1.00 79.00 108 TRP A CA 1
ATOM 813 C C . TRP A 1 108 ? 17.870 -4.441 -9.717 1.00 79.00 108 TRP A C 1
ATOM 815 O O . TRP A 1 108 ? 18.332 -3.629 -10.519 1.00 79.00 108 TRP A O 1
ATOM 825 N N . ASP A 1 109 ? 18.408 -4.685 -8.520 1.00 78.69 109 ASP A N 1
ATOM 826 C CA . ASP A 1 109 ? 19.576 -3.992 -7.951 1.00 78.69 109 ASP A CA 1
ATOM 827 C C . ASP A 1 109 ? 19.471 -2.450 -7.924 1.00 78.69 109 ASP A C 1
ATOM 829 O O . ASP A 1 109 ? 20.474 -1.746 -7.841 1.00 78.69 109 ASP A O 1
ATOM 833 N N . GLY A 1 110 ? 18.255 -1.892 -7.983 1.00 75.50 110 GLY A N 1
ATOM 834 C CA . GLY A 1 110 ? 18.041 -0.440 -8.011 1.00 75.50 110 GLY A CA 1
ATOM 835 C C . GLY A 1 110 ? 18.060 0.242 -6.638 1.00 75.50 110 GLY A C 1
ATOM 836 O O . GLY A 1 110 ? 18.140 1.471 -6.559 1.00 75.50 110 GLY A O 1
ATOM 837 N N . CYS A 1 111 ? 18.001 -0.535 -5.553 1.00 73.00 111 CYS A N 1
ATOM 838 C CA . CYS A 1 111 ? 18.227 -0.035 -4.198 1.00 73.00 111 CYS A CA 1
ATOM 839 C C . CYS A 1 111 ? 19.730 -0.030 -3.883 1.00 73.00 111 CYS A C 1
ATOM 841 O O . CYS A 1 111 ? 20.275 -1.051 -3.465 1.00 73.00 111 CYS A O 1
ATOM 843 N N . GLY A 1 112 ? 20.370 1.125 -4.066 1.00 59.09 112 GLY A N 1
ATOM 844 C CA . GLY A 1 112 ? 21.730 1.438 -3.616 1.00 59.09 112 GLY A CA 1
ATOM 845 C C . GLY A 1 112 ? 21.749 2.724 -2.810 1.00 59.09 112 GLY A C 1
ATOM 846 O O . GLY A 1 112 ? 20.996 3.659 -3.201 1.00 59.09 112 GLY A O 1
#

Secondary structure (DSSP, 8-state):
--EEEEETTEEEEE-SSS-B-SBTTBSSEEEEEEETTSS-EEEEEEGGG-EEE--BTTB--EEEEEETTEEEEEEEEE-SSS--EEEEEEEEETTEEEEEEEEGGGSTT---

InterPro domains:
  IPR009011 Mannose-6-phosphate receptor binding domain superfamily [G3DSA:2.70.130.10] (2-110)
  IPR009011 Mannose-6-phosphate receptor binding domain superfamily [SSF50911] (8-107)
  IPR044865 MRH domain [PS51914] (1-109)

Organism: NCBI:txid392030

Foldseek 3Di:
DWDWDDDDQKIKTADQPFFDDDDPQRGQARMKIAGNVRPDIHRQFHNVQWDWDCADVVAHTWIWGDDVLAIEIEGEAADLDQDWDKDWPAAPDVRYTYIYTYHLVSDDVSPD